Protein AF-A0A7V9BZG3-F1 (afdb_monomer_lite)

Sequence (145 aa):
MSDDLTGLAGELFAQCPQEQHRVLLAVLERAAADQYRRWADEVGDEHRAGILECAAREEKVAEVLEAAAPNATATAAALGERFPDLGARYAALLDGKSLVEQFAIQAAGERAGGELLRSYALADAAELEDANAAFLDRVSHELPS

Radius of gyration: 14.59 Å; chains: 1; bounding box: 36×22×41 Å

Structure (mmCIF, N/CA/C/O backbone):
data_AF-A0A7V9BZG3-F1
#
_entry.id   AF-A0A7V9BZG3-F1
#
loop_
_atom_site.group_PDB
_atom_site.id
_atom_site.type_symbol
_atom_site.label_atom_id
_atom_site.label_alt_id
_atom_site.label_comp_id
_atom_site.label_asym_id
_atom_site.label_entity_id
_atom_site.label_seq_id
_atom_site.pdbx_PDB_ins_code
_atom_site.Cartn_x
_atom_site.Cartn_y
_atom_site.Cartn_z
_atom_site.occupancy
_atom_site.B_iso_or_equiv
_atom_site.auth_seq_id
_atom_site.auth_comp_id
_atom_site.auth_asym_id
_atom_site.auth_atom_id
_atom_site.pdbx_PDB_model_num
ATOM 1 N N . MET A 1 1 ? -15.528 6.836 -9.841 1.00 49.47 1 MET A N 1
ATOM 2 C CA . MET A 1 1 ? -14.457 5.852 -9.643 1.00 49.47 1 MET A CA 1
ATOM 3 C C . MET A 1 1 ? -13.213 6.674 -9.453 1.00 49.47 1 MET A C 1
ATOM 5 O O . MET A 1 1 ? -13.006 7.580 -10.250 1.00 49.47 1 MET A O 1
ATOM 9 N N . SER A 1 2 ? -12.501 6.468 -8.357 1.00 58.44 2 SER A N 1
ATOM 10 C CA . SER A 1 2 ? -11.149 6.993 -8.209 1.00 58.44 2 SER A CA 1
ATOM 11 C C . SER A 1 2 ? -10.239 6.448 -9.317 1.00 58.44 2 SER A C 1
ATOM 13 O O . SER A 1 2 ? -10.372 5.288 -9.704 1.00 58.44 2 SER A O 1
ATOM 15 N N . ASP A 1 3 ? -9.349 7.305 -9.817 1.00 77.75 3 ASP A N 1
ATOM 16 C CA . ASP A 1 3 ? -8.382 6.984 -10.873 1.00 77.75 3 ASP A CA 1
ATOM 17 C C . ASP A 1 3 ? -6.987 6.629 -10.302 1.00 77.75 3 ASP A C 1
ATOM 19 O O . ASP A 1 3 ? -6.034 6.463 -11.064 1.00 77.75 3 ASP A O 1
ATOM 23 N N . ASP A 1 4 ? -6.851 6.531 -8.971 1.00 89.69 4 ASP A N 1
ATOM 24 C CA . ASP A 1 4 ? -5.592 6.280 -8.259 1.00 89.69 4 ASP A CA 1
ATOM 25 C C . ASP A 1 4 ? -5.785 5.530 -6.921 1.00 89.69 4 ASP A C 1
ATOM 27 O O . ASP A 1 4 ? -6.898 5.241 -6.477 1.00 89.69 4 ASP A O 1
ATOM 31 N N . LEU A 1 5 ? -4.681 5.166 -6.263 1.00 92.50 5 LEU A N 1
ATOM 32 C CA . LEU A 1 5 ? -4.718 4.420 -4.998 1.00 92.50 5 LEU A CA 1
ATOM 33 C C . LEU A 1 5 ? -5.300 5.250 -3.845 1.00 92.50 5 LEU A C 1
ATOM 35 O O . LEU A 1 5 ? -6.061 4.736 -3.021 1.00 92.50 5 LEU A O 1
ATOM 39 N N . THR A 1 6 ? -4.986 6.545 -3.809 1.00 93.38 6 THR A N 1
ATOM 40 C CA . THR A 1 6 ? -5.430 7.466 -2.757 1.00 93.38 6 THR A CA 1
ATOM 41 C C . THR A 1 6 ? -6.947 7.611 -2.744 1.00 93.38 6 THR A C 1
ATOM 43 O O . THR A 1 6 ? -7.575 7.552 -1.682 1.00 93.38 6 THR A O 1
ATOM 46 N N . GLY A 1 7 ? -7.576 7.775 -3.908 1.00 93.69 7 GLY A N 1
ATOM 47 C CA . GLY A 1 7 ? -9.025 7.872 -3.974 1.00 93.69 7 GLY A CA 1
ATOM 48 C C . GLY A 1 7 ? -9.717 6.530 -3.710 1.00 93.69 7 GLY A C 1
ATOM 49 O O . GLY A 1 7 ? -10.774 6.543 -3.081 1.00 93.69 7 GLY A O 1
ATOM 50 N N . LEU A 1 8 ? -9.126 5.383 -4.079 1.00 94.81 8 LEU A N 1
ATOM 51 C CA . LEU A 1 8 ? -9.641 4.069 -3.671 1.00 94.81 8 LEU A CA 1
ATOM 52 C C . LEU A 1 8 ? -9.651 3.938 -2.143 1.00 94.81 8 LEU A C 1
ATOM 54 O O . LEU A 1 8 ? -10.682 3.580 -1.568 1.00 94.81 8 LEU A O 1
ATOM 58 N N . ALA A 1 9 ? -8.548 4.281 -1.474 1.00 94.62 9 ALA A N 1
ATOM 59 C CA . ALA A 1 9 ? -8.477 4.284 -0.014 1.00 94.62 9 ALA A CA 1
ATOM 60 C C . ALA A 1 9 ? -9.533 5.222 0.600 1.00 94.62 9 ALA A C 1
ATOM 62 O O . ALA A 1 9 ? -10.266 4.823 1.507 1.00 94.62 9 ALA A O 1
ATOM 63 N N . GLY A 1 10 ? -9.691 6.432 0.051 1.00 95.12 10 GLY A N 1
ATOM 64 C CA . GLY A 1 10 ? -10.720 7.387 0.473 1.00 95.12 10 GLY A CA 1
ATOM 65 C C . GLY A 1 10 ? -12.151 6.852 0.332 1.00 95.12 10 GLY A C 1
ATOM 66 O O . GLY A 1 10 ? -12.953 6.972 1.263 1.00 95.12 10 GLY A O 1
ATOM 67 N N . GLU A 1 11 ? -12.475 6.208 -0.795 1.00 95.25 11 GLU A N 1
ATOM 68 C CA . GLU A 1 11 ? -13.772 5.558 -1.023 1.00 95.25 11 GLU A CA 1
ATOM 69 C C . GLU A 1 11 ? -14.043 4.442 -0.000 1.00 95.25 11 GLU A C 1
ATOM 71 O O . GLU A 1 11 ? -15.1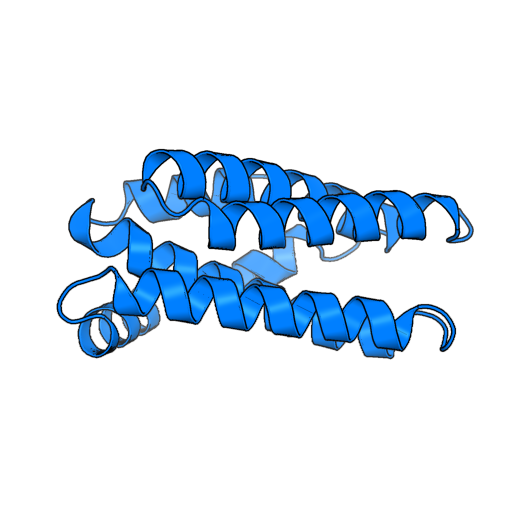77 4.285 0.462 1.00 95.25 11 GLU A O 1
ATOM 76 N N . LEU A 1 12 ? -13.026 3.654 0.357 1.00 95.44 12 LEU A N 1
ATOM 77 C CA . LEU A 1 12 ? -13.149 2.559 1.324 1.00 95.44 12 LEU A CA 1
ATOM 78 C C . LEU A 1 12 ? -13.272 3.081 2.762 1.00 95.44 12 LEU A C 1
ATOM 80 O O . LEU A 1 12 ? -14.132 2.609 3.514 1.00 95.44 12 LEU A O 1
ATOM 84 N N . PHE A 1 13 ? -12.483 4.093 3.137 1.00 96.12 13 PHE A N 1
ATOM 85 C CA . PHE A 1 13 ? -12.575 4.746 4.446 1.00 96.12 13 PHE A CA 1
ATOM 86 C C . PHE A 1 13 ? -13.936 5.397 4.668 1.00 96.12 13 PHE A C 1
ATOM 88 O O . PHE A 1 13 ? -14.491 5.265 5.758 1.00 96.12 13 PHE A O 1
ATOM 95 N N . ALA A 1 14 ? -14.526 6.015 3.641 1.00 96.31 14 ALA A N 1
ATOM 96 C CA . ALA A 1 14 ? -15.871 6.587 3.725 1.00 96.31 14 ALA A CA 1
ATOM 97 C C . ALA A 1 14 ? -16.961 5.536 4.008 1.00 96.31 14 ALA A C 1
ATOM 99 O O . ALA A 1 14 ? -18.042 5.868 4.495 1.00 96.31 14 ALA A O 1
ATOM 100 N N . GLN A 1 15 ? -16.689 4.263 3.715 1.00 95.38 15 GLN A N 1
ATOM 101 C CA . GLN A 1 15 ? -17.620 3.163 3.942 1.00 95.38 15 GLN A CA 1
ATOM 102 C C . GLN A 1 15 ? -17.404 2.479 5.298 1.00 95.38 15 GLN A C 1
ATOM 104 O O . GLN A 1 15 ? -18.282 1.734 5.736 1.00 95.38 15 GLN A O 1
ATOM 109 N N . CYS A 1 16 ? -16.294 2.725 5.997 1.00 93.12 16 CYS A N 1
ATOM 110 C CA . CYS A 1 16 ? -15.951 2.030 7.239 1.00 93.12 16 CYS A CA 1
ATOM 111 C C . CYS A 1 16 ? -15.921 2.971 8.450 1.00 93.12 16 CYS A C 1
ATOM 113 O O . CYS A 1 16 ? -15.489 4.117 8.324 1.00 93.12 16 CYS A O 1
ATOM 115 N N . PRO A 1 17 ? -16.321 2.493 9.644 1.00 94.56 17 PRO A N 1
ATOM 116 C CA . PRO A 1 17 ? -16.051 3.196 10.892 1.00 94.56 17 PRO A CA 1
ATOM 117 C C . PRO A 1 17 ? -14.558 3.508 11.045 1.00 94.56 17 PRO A C 1
ATOM 119 O O . PRO A 1 17 ? -13.708 2.719 10.622 1.00 94.56 17 PRO A O 1
ATOM 122 N N . GLN A 1 18 ? -14.244 4.637 11.679 1.00 94.00 18 GLN A N 1
ATOM 123 C CA . GLN A 1 18 ? -12.869 5.122 11.831 1.00 94.00 18 GLN A CA 1
ATOM 124 C C . GLN A 1 18 ? -11.970 4.116 12.563 1.00 94.00 18 GLN A C 1
ATOM 126 O O . GLN A 1 18 ? -10.784 3.991 12.264 1.00 94.00 18 GLN A O 1
ATOM 131 N N . GLU A 1 19 ? -12.538 3.341 13.483 1.00 93.44 19 GLU A N 1
ATOM 132 C CA . GLU A 1 19 ? -11.838 2.311 14.248 1.00 93.44 19 GLU A CA 1
ATOM 133 C C . GLU A 1 19 ? -11.302 1.178 13.360 1.00 93.44 19 GLU A C 1
ATOM 135 O O . GLU A 1 19 ? -10.370 0.477 13.748 1.00 93.44 19 GLU A O 1
ATOM 140 N N . GLN A 1 20 ? -11.871 1.003 12.162 1.00 96.56 20 GLN A N 1
ATOM 141 C CA . GLN A 1 20 ? -11.447 -0.004 11.191 1.00 96.56 20 GLN A CA 1
ATOM 142 C C . GLN A 1 20 ? -10.401 0.526 10.206 1.00 96.56 20 GLN A C 1
ATOM 144 O O . GLN A 1 20 ? -9.797 -0.277 9.501 1.00 96.56 20 GLN A O 1
ATOM 149 N N . HIS A 1 21 ? -10.157 1.844 10.147 1.00 96.75 21 HIS A N 1
ATOM 150 C CA . HIS A 1 21 ? -9.297 2.453 9.122 1.00 96.75 21 HIS A CA 1
ATOM 151 C C . HIS A 1 21 ? -7.872 1.900 9.140 1.00 96.75 21 HIS A C 1
ATOM 153 O O . HIS A 1 21 ? -7.344 1.590 8.081 1.00 96.75 21 HIS A O 1
ATOM 159 N N . ARG A 1 22 ? -7.281 1.672 10.320 1.00 97.50 22 ARG A N 1
ATOM 160 C CA . ARG A 1 22 ? -5.936 1.070 10.423 1.00 97.50 22 ARG A CA 1
ATOM 161 C C . ARG A 1 22 ? -5.873 -0.334 9.830 1.00 97.50 22 ARG A C 1
ATOM 163 O O . ARG A 1 22 ? -4.943 -0.649 9.103 1.00 97.50 22 ARG A O 1
ATOM 170 N N . VAL A 1 23 ? -6.868 -1.168 10.122 1.00 98.06 23 VAL A N 1
ATOM 171 C CA . VAL A 1 23 ? -6.909 -2.544 9.608 1.00 98.06 23 VAL A CA 1
ATOM 172 C C . VAL A 1 23 ? -7.223 -2.550 8.114 1.00 98.06 23 VAL A C 1
ATOM 174 O O . VAL A 1 23 ? -6.658 -3.343 7.377 1.00 98.06 23 VAL A O 1
ATOM 177 N N . LEU A 1 24 ? -8.083 -1.644 7.647 1.00 97.81 24 LEU A N 1
ATOM 178 C CA . LEU A 1 24 ? -8.343 -1.473 6.220 1.00 97.81 24 LEU A CA 1
ATOM 179 C C . LEU A 1 24 ? -7.085 -1.028 5.467 1.00 97.81 24 LEU A C 1
ATOM 181 O O . LEU A 1 24 ? -6.816 -1.564 4.397 1.00 97.81 24 LEU A O 1
ATOM 185 N N . LEU A 1 25 ? -6.299 -0.113 6.040 1.00 97.81 25 LEU A N 1
ATOM 186 C CA . LEU A 1 25 ? -5.006 0.268 5.483 1.00 97.81 25 LEU A CA 1
ATOM 187 C C . LEU A 1 25 ? -4.052 -0.934 5.442 1.00 97.81 25 LEU A C 1
ATOM 189 O O . LEU A 1 25 ? -3.499 -1.209 4.392 1.00 97.81 25 LEU A O 1
ATOM 193 N N . ALA A 1 26 ? -3.974 -1.747 6.502 1.00 98.19 26 ALA A N 1
ATOM 194 C CA . ALA A 1 26 ? -3.159 -2.968 6.490 1.00 98.19 26 ALA A CA 1
ATOM 195 C C . ALA A 1 26 ? -3.553 -3.958 5.377 1.00 98.19 26 ALA A C 1
ATOM 197 O O . ALA A 1 26 ? -2.697 -4.622 4.796 1.00 98.19 26 ALA A O 1
ATOM 198 N N . VAL A 1 27 ? -4.848 -4.067 5.056 1.00 97.19 27 VAL A N 1
ATOM 199 C CA . VAL A 1 27 ? -5.313 -4.888 3.926 1.00 97.19 27 VAL A CA 1
ATOM 200 C C . VAL A 1 27 ? -4.869 -4.288 2.585 1.00 97.19 27 VAL A C 1
ATOM 202 O O . VAL A 1 27 ? -4.531 -5.044 1.674 1.00 97.19 27 VAL A O 1
ATOM 205 N N . LEU A 1 28 ? -4.853 -2.957 2.458 1.00 97.81 28 LEU A N 1
ATOM 206 C CA . LEU A 1 28 ? -4.323 -2.271 1.276 1.00 97.81 28 LEU A CA 1
ATOM 207 C C . LEU A 1 28 ? -2.811 -2.491 1.128 1.00 97.81 28 LEU A C 1
ATOM 209 O O . LEU A 1 28 ? -2.399 -2.854 0.029 1.00 97.81 28 LEU A O 1
ATOM 213 N N . GLU A 1 29 ? -2.025 -2.415 2.208 1.00 98.44 29 GLU A N 1
ATOM 214 C CA . GLU A 1 29 ? -0.575 -2.688 2.141 1.00 98.44 29 GLU A CA 1
ATOM 215 C C . GLU A 1 29 ? -0.305 -4.137 1.719 1.00 98.44 29 GLU A C 1
ATOM 217 O O . GLU A 1 29 ? 0.551 -4.420 0.889 1.00 98.44 29 GLU A O 1
ATOM 222 N N . ARG A 1 30 ? -1.100 -5.105 2.195 1.00 97.75 30 ARG A N 1
ATOM 223 C CA . ARG A 1 30 ? -0.980 -6.500 1.726 1.00 97.75 30 ARG A CA 1
ATOM 224 C C . ARG A 1 30 ? -1.308 -6.640 0.233 1.00 97.75 30 ARG A C 1
ATOM 226 O O . ARG A 1 30 ? -0.667 -7.429 -0.460 1.00 97.75 30 ARG A O 1
ATOM 233 N N . ALA A 1 31 ? -2.268 -5.869 -0.281 1.00 96.69 31 ALA A N 1
ATOM 234 C CA . ALA A 1 31 ? -2.551 -5.825 -1.716 1.00 96.69 31 ALA A CA 1
ATOM 235 C C . ALA A 1 31 ? -1.404 -5.168 -2.509 1.00 96.69 31 ALA A C 1
ATOM 237 O O . ALA A 1 31 ? -1.061 -5.657 -3.589 1.00 96.69 31 ALA A O 1
ATOM 238 N N . ALA A 1 32 ? -0.775 -4.124 -1.960 1.00 98.19 32 ALA A N 1
ATOM 239 C CA . ALA A 1 32 ? 0.431 -3.513 -2.514 1.00 98.19 32 ALA A CA 1
ATOM 240 C C . ALA A 1 32 ? 1.600 -4.511 -2.541 1.00 98.19 32 ALA A C 1
ATOM 242 O O . ALA A 1 32 ? 2.241 -4.683 -3.577 1.00 98.19 32 ALA A O 1
ATOM 243 N N . ALA A 1 33 ? 1.819 -5.263 -1.458 1.00 98.50 33 ALA A N 1
ATOM 244 C CA . ALA A 1 33 ? 2.840 -6.307 -1.382 1.00 98.50 33 ALA A CA 1
ATOM 245 C C . ALA A 1 33 ? 2.664 -7.364 -2.483 1.00 98.50 33 ALA A C 1
ATOM 247 O O . ALA A 1 33 ? 3.628 -7.756 -3.146 1.00 98.50 33 ALA A O 1
ATOM 248 N N . ASP A 1 34 ? 1.427 -7.812 -2.710 1.00 97.19 34 ASP A N 1
ATOM 249 C CA . ASP A 1 34 ? 1.101 -8.732 -3.799 1.00 97.19 34 ASP A CA 1
ATOM 250 C C . ASP A 1 34 ? 1.365 -8.119 -5.176 1.00 97.19 34 ASP A C 1
ATOM 252 O O . ASP A 1 34 ? 1.846 -8.814 -6.075 1.00 97.19 34 ASP A O 1
ATOM 256 N N . GLN A 1 35 ? 1.104 -6.824 -5.349 1.00 97.81 35 GLN A N 1
ATOM 257 C CA . GLN A 1 35 ? 1.409 -6.127 -6.592 1.00 97.81 35 GLN A CA 1
ATOM 258 C C . GLN A 1 35 ? 2.920 -5.990 -6.827 1.00 97.81 35 GLN A C 1
ATOM 260 O O . GLN A 1 35 ? 3.387 -6.289 -7.926 1.00 97.81 35 GLN A O 1
ATOM 265 N N . TYR A 1 36 ? 3.706 -5.653 -5.801 1.00 98.44 36 TYR A N 1
ATOM 266 C CA . TYR A 1 36 ? 5.168 -5.667 -5.883 1.00 98.44 36 TYR A CA 1
ATOM 267 C C . TYR A 1 36 ? 5.698 -7.051 -6.277 1.00 98.44 36 TYR A C 1
ATOM 269 O O . TYR A 1 36 ? 6.572 -7.156 -7.135 1.00 98.44 36 TYR A O 1
ATOM 277 N N . ARG A 1 37 ? 5.145 -8.137 -5.722 1.00 97.94 37 ARG A N 1
ATOM 278 C CA . ARG A 1 37 ? 5.527 -9.507 -6.116 1.00 97.94 37 ARG A CA 1
ATOM 279 C C . ARG A 1 37 ? 5.245 -9.792 -7.590 1.00 97.94 37 ARG A C 1
ATOM 281 O O . ARG A 1 37 ? 6.058 -10.458 -8.217 1.00 97.94 37 ARG A O 1
ATOM 288 N N . ARG A 1 38 ? 4.145 -9.275 -8.149 1.00 96.25 38 ARG A N 1
ATOM 289 C CA . ARG A 1 38 ? 3.854 -9.394 -9.591 1.00 96.25 38 ARG A CA 1
ATOM 290 C C . ARG A 1 38 ? 4.873 -8.632 -10.425 1.00 96.25 38 ARG A C 1
ATOM 292 O O . ARG A 1 38 ? 5.464 -9.211 -11.328 1.00 96.25 38 ARG A O 1
ATOM 299 N N . TRP A 1 39 ? 5.160 -7.380 -10.070 1.00 97.12 39 TRP A N 1
ATOM 300 C CA . TRP A 1 39 ? 6.185 -6.607 -10.772 1.00 97.12 39 TRP A CA 1
ATOM 301 C C . TRP A 1 39 ? 7.564 -7.249 -10.697 1.00 97.12 39 TRP A C 1
ATOM 303 O O . TRP A 1 39 ? 8.314 -7.151 -11.659 1.00 97.12 39 TRP A O 1
ATOM 313 N N . ALA A 1 40 ? 7.902 -7.947 -9.609 1.00 97.06 40 ALA A N 1
ATOM 314 C CA . ALA A 1 40 ? 9.171 -8.666 -9.490 1.00 97.06 40 ALA A CA 1
ATOM 315 C C . ALA A 1 40 ? 9.365 -9.741 -10.574 1.00 97.06 40 ALA A C 1
ATOM 317 O O . ALA A 1 40 ? 10.503 -10.115 -10.857 1.00 97.06 40 ALA A O 1
ATOM 318 N N . ASP A 1 41 ? 8.278 -10.245 -11.157 1.00 95.06 41 ASP A N 1
ATOM 319 C CA . ASP A 1 41 ? 8.312 -11.215 -12.251 1.00 95.06 41 ASP A CA 1
ATOM 320 C C . ASP A 1 41 ? 8.251 -10.541 -13.641 1.00 95.06 41 ASP A C 1
ATOM 322 O O . ASP A 1 41 ? 8.465 -11.206 -14.655 1.00 95.06 41 ASP A O 1
ATOM 326 N N . GLU A 1 42 ? 7.993 -9.229 -13.698 1.00 93.06 42 GLU A N 1
ATOM 327 C CA . GLU A 1 42 ? 7.913 -8.425 -14.929 1.00 93.06 42 GLU A CA 1
ATOM 328 C C . GLU A 1 42 ? 9.159 -7.557 -15.169 1.00 93.06 42 GLU A C 1
ATOM 330 O O . GLU A 1 42 ? 9.528 -7.306 -16.318 1.00 93.06 42 GLU A O 1
ATOM 335 N N . VAL A 1 43 ? 9.812 -7.083 -14.102 1.00 93.38 43 VAL A N 1
ATOM 336 C CA . VAL A 1 43 ? 11.041 -6.282 -14.197 1.00 93.38 43 VAL A CA 1
ATOM 337 C C . VAL A 1 43 ? 12.265 -7.146 -14.515 1.00 93.38 43 VAL A C 1
ATOM 339 O O . VAL A 1 43 ? 12.286 -8.349 -14.262 1.00 93.38 43 VAL A O 1
ATOM 342 N N . GLY A 1 44 ? 13.327 -6.513 -15.022 1.00 89.81 44 GLY A N 1
ATOM 343 C CA . GLY A 1 44 ? 14.636 -7.154 -15.172 1.00 89.81 44 GLY A CA 1
ATOM 344 C C . GLY A 1 44 ? 15.239 -7.612 -13.835 1.00 89.81 44 GLY A C 1
ATOM 345 O O . GLY A 1 44 ? 14.940 -7.064 -12.765 1.00 89.81 44 GLY A O 1
ATOM 346 N N . ASP A 1 45 ? 16.125 -8.611 -13.900 1.00 92.00 45 ASP A N 1
ATOM 347 C CA . ASP A 1 45 ? 16.798 -9.212 -12.737 1.00 92.00 45 ASP A CA 1
ATOM 348 C C . ASP A 1 45 ? 17.517 -8.169 -11.861 1.00 92.00 45 ASP A C 1
ATOM 350 O O . ASP A 1 45 ? 17.598 -8.323 -10.639 1.00 92.00 45 ASP A O 1
ATOM 354 N N . GLU A 1 46 ? 18.005 -7.083 -12.466 1.00 94.19 46 GLU A N 1
ATOM 355 C CA . GLU A 1 46 ? 18.679 -5.971 -11.795 1.00 94.19 46 GLU A CA 1
ATOM 356 C C . GLU A 1 46 ? 17.790 -5.214 -10.794 1.00 94.19 46 GLU A C 1
ATOM 358 O O . GLU A 1 46 ? 18.301 -4.635 -9.832 1.00 94.19 46 GLU A O 1
AT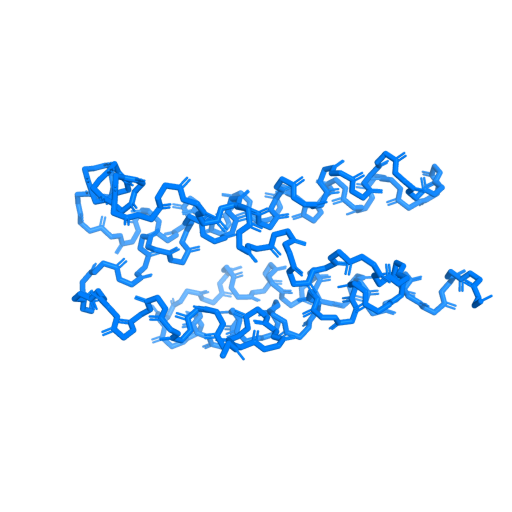OM 363 N N . HIS A 1 47 ? 16.467 -5.234 -10.978 1.00 95.69 47 HIS A N 1
ATOM 364 C CA . HIS A 1 47 ? 15.507 -4.536 -10.115 1.00 95.69 47 HIS A CA 1
ATOM 365 C C . HIS A 1 47 ? 14.683 -5.488 -9.250 1.00 95.69 47 HIS A C 1
ATOM 367 O O . HIS A 1 47 ? 14.169 -5.077 -8.206 1.00 95.69 47 HIS A O 1
ATOM 373 N N . ARG A 1 48 ? 14.609 -6.768 -9.633 1.00 97.44 48 ARG A N 1
ATOM 374 C CA . ARG A 1 48 ? 13.801 -7.799 -8.971 1.00 97.44 48 ARG A CA 1
ATOM 375 C C . ARG A 1 48 ? 13.994 -7.851 -7.456 1.00 97.44 48 ARG A C 1
ATOM 377 O O . ARG A 1 48 ? 13.018 -7.879 -6.711 1.00 97.44 48 ARG A O 1
ATOM 384 N N . ALA A 1 49 ? 15.241 -7.847 -6.985 1.00 98.06 49 ALA A N 1
ATOM 385 C CA . ALA A 1 49 ? 15.534 -7.921 -5.552 1.00 98.06 49 ALA A CA 1
ATOM 386 C C . ALA A 1 49 ? 14.997 -6.705 -4.777 1.00 98.06 49 ALA A C 1
ATOM 388 O O . ALA A 1 49 ? 14.419 -6.873 -3.708 1.00 98.06 49 ALA A O 1
ATOM 389 N N . GLY A 1 50 ? 15.143 -5.498 -5.332 1.00 98.12 50 GLY A N 1
ATOM 390 C CA . GLY A 1 50 ? 14.645 -4.275 -4.700 1.00 98.12 50 GLY A CA 1
ATOM 391 C C . GLY A 1 50 ? 13.118 -4.185 -4.710 1.00 98.12 50 GLY A C 1
ATOM 392 O O . GLY A 1 50 ? 12.526 -3.765 -3.721 1.00 98.12 50 GLY A O 1
ATOM 393 N N . ILE A 1 51 ? 12.469 -4.662 -5.776 1.00 98.44 51 ILE A N 1
ATOM 394 C CA . ILE A 1 51 ? 11.004 -4.766 -5.841 1.00 98.44 51 ILE A CA 1
ATOM 395 C C . ILE A 1 51 ? 10.475 -5.747 -4.778 1.00 98.44 51 ILE A C 1
ATOM 397 O O . ILE A 1 51 ? 9.509 -5.445 -4.082 1.00 98.44 51 ILE A O 1
ATOM 401 N N . LEU A 1 52 ? 11.134 -6.895 -4.586 1.00 98.75 52 LEU A N 1
ATOM 402 C CA . LEU A 1 52 ? 10.774 -7.835 -3.516 1.00 98.75 52 LEU A CA 1
ATOM 403 C C . LEU A 1 52 ? 11.037 -7.272 -2.115 1.00 98.75 52 LEU A C 1
ATOM 405 O O . LEU A 1 52 ? 10.309 -7.601 -1.180 1.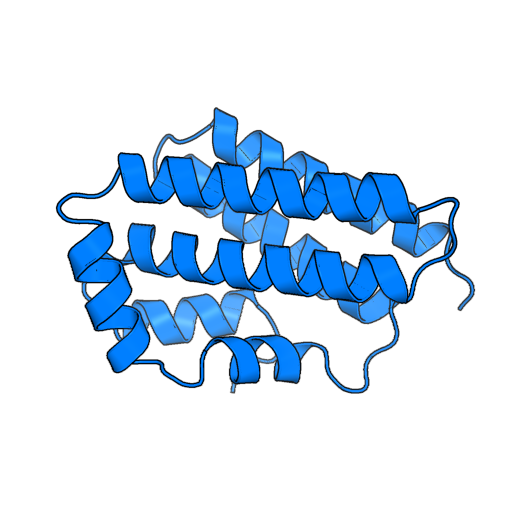00 98.75 52 LEU A O 1
ATOM 409 N N . GLU A 1 53 ? 12.055 -6.426 -1.957 1.00 98.75 53 GLU A N 1
ATOM 410 C CA . GLU A 1 53 ? 12.280 -5.707 -0.705 1.00 98.75 53 GLU A CA 1
ATOM 411 C C . GLU A 1 53 ? 11.141 -4.720 -0.421 1.00 98.75 53 GLU A C 1
ATOM 413 O O . GLU A 1 53 ? 10.690 -4.646 0.719 1.00 98.75 53 GLU A O 1
ATOM 418 N N . CYS A 1 54 ? 10.611 -4.041 -1.445 1.00 98.81 54 CYS A N 1
ATOM 419 C CA . CYS A 1 54 ? 9.431 -3.187 -1.286 1.00 98.81 54 CYS A CA 1
ATOM 420 C C . CYS A 1 54 ? 8.220 -3.994 -0.804 1.00 98.81 54 CYS A C 1
ATOM 422 O O . CYS A 1 54 ? 7.611 -3.626 0.196 1.00 98.81 54 CYS A O 1
ATOM 424 N N . ALA A 1 55 ? 7.963 -5.165 -1.402 1.00 98.81 55 ALA A N 1
ATOM 425 C CA . ALA A 1 55 ? 6.909 -6.070 -0.932 1.00 98.81 55 ALA A CA 1
ATOM 426 C C . ALA A 1 55 ? 7.079 -6.473 0.544 1.00 98.81 55 ALA A C 1
ATOM 428 O O . ALA A 1 55 ? 6.101 -6.640 1.265 1.00 98.81 55 ALA A O 1
ATOM 429 N N . ALA A 1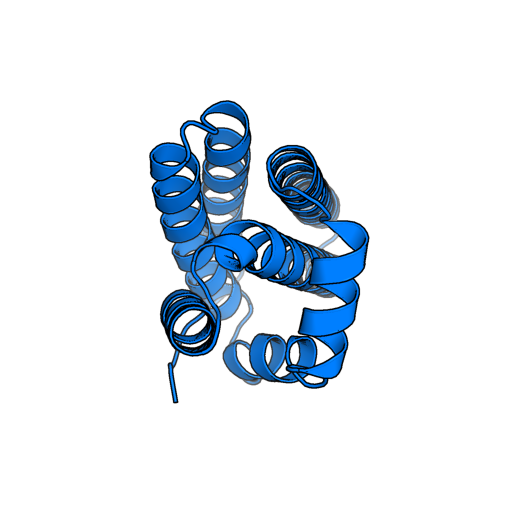 56 ? 8.317 -6.663 1.010 1.00 98.81 56 ALA A N 1
ATOM 430 C CA . ALA A 1 56 ? 8.581 -6.986 2.410 1.00 98.81 56 ALA A CA 1
ATOM 431 C C . ALA A 1 56 ? 8.342 -5.789 3.347 1.00 98.81 56 ALA A C 1
ATOM 433 O O . ALA A 1 56 ? 7.922 -5.987 4.488 1.00 98.81 56 ALA A O 1
ATOM 434 N N . ARG A 1 57 ? 8.596 -4.560 2.879 1.00 98.81 57 ARG A N 1
ATOM 435 C CA . ARG A 1 57 ? 8.283 -3.333 3.622 1.00 98.81 57 ARG A CA 1
ATOM 436 C C . ARG A 1 57 ? 6.773 -3.144 3.771 1.00 98.81 57 ARG A C 1
ATOM 438 O O . ARG A 1 57 ? 6.339 -2.928 4.896 1.00 98.81 57 ARG A O 1
ATOM 445 N N . GLU A 1 58 ? 5.995 -3.377 2.717 1.00 98.81 58 GLU A N 1
ATOM 446 C CA . GLU A 1 58 ? 4.522 -3.355 2.765 1.00 98.81 58 GLU A CA 1
ATOM 447 C C . GLU A 1 58 ? 3.946 -4.309 3.817 1.00 98.81 58 GLU A C 1
ATOM 449 O O . GLU A 1 58 ? 3.153 -3.936 4.682 1.00 98.81 58 GLU A O 1
ATOM 454 N N . GLU A 1 59 ? 4.408 -5.563 3.807 1.00 98.75 59 GLU A N 1
ATOM 455 C CA . GLU A 1 59 ? 4.011 -6.554 4.813 1.00 98.75 59 GLU A CA 1
ATOM 456 C C . GLU A 1 59 ? 4.342 -6.074 6.227 1.00 98.75 59 GLU A C 1
ATOM 458 O O . GLU A 1 59 ? 3.573 -6.288 7.169 1.00 98.75 59 GLU A O 1
ATOM 463 N N . LYS A 1 60 ? 5.477 -5.382 6.385 1.00 98.81 60 LYS A N 1
ATOM 464 C CA . LYS A 1 60 ? 5.876 -4.847 7.678 1.00 98.81 60 LYS A CA 1
ATOM 465 C C . LYS A 1 60 ? 4.986 -3.694 8.131 1.00 98.81 60 LYS A C 1
ATOM 467 O O . LYS A 1 60 ? 4.657 -3.632 9.317 1.00 98.81 60 LYS A O 1
ATOM 472 N N . VAL A 1 61 ? 4.584 -2.809 7.223 1.00 98.75 61 VAL A N 1
ATOM 473 C CA . VAL A 1 61 ? 3.629 -1.733 7.517 1.00 98.75 61 VAL A CA 1
ATOM 474 C C . VAL A 1 61 ? 2.277 -2.328 7.920 1.00 98.75 61 VAL A C 1
ATOM 476 O O . VAL A 1 61 ? 1.736 -1.947 8.964 1.00 98.75 61 VAL A O 1
ATOM 479 N N . ALA A 1 62 ? 1.788 -3.339 7.192 1.00 98.62 62 ALA A N 1
ATOM 480 C CA . ALA A 1 62 ? 0.565 -4.063 7.540 1.00 98.62 62 ALA A CA 1
ATOM 481 C C . ALA A 1 62 ? 0.613 -4.637 8.966 1.00 98.62 62 ALA A C 1
ATOM 483 O O . ALA A 1 62 ? -0.311 -4.423 9.755 1.00 98.62 62 ALA A O 1
ATOM 484 N N . GLU A 1 63 ? 1.710 -5.310 9.333 1.00 98.50 63 GLU A N 1
ATOM 485 C CA . GLU A 1 63 ? 1.911 -5.842 10.688 1.00 98.50 63 GLU A CA 1
ATOM 486 C C . GLU A 1 63 ? 1.850 -4.746 11.764 1.00 98.50 63 GLU A C 1
ATOM 488 O O . GLU A 1 63 ? 1.262 -4.947 12.830 1.00 98.50 63 GLU A O 1
ATOM 493 N N . VAL A 1 64 ? 2.463 -3.584 11.510 1.00 98.50 64 VAL A N 1
ATOM 494 C CA . VAL A 1 64 ? 2.476 -2.455 12.455 1.00 98.50 64 VAL A CA 1
ATOM 495 C C . VAL A 1 64 ? 1.069 -1.884 12.643 1.00 98.50 64 VAL A C 1
ATOM 497 O O . VAL A 1 64 ? 0.650 -1.628 13.776 1.00 98.50 64 VAL A O 1
ATOM 500 N N . LEU A 1 65 ? 0.318 -1.719 11.555 1.00 98.38 65 LEU A N 1
ATOM 501 C CA . LEU A 1 65 ? -1.063 -1.240 11.583 1.00 98.38 65 LEU A CA 1
ATOM 502 C C . LEU A 1 65 ? -1.997 -2.201 12.325 1.00 98.38 65 LEU A C 1
ATOM 504 O O . LEU A 1 65 ? -2.798 -1.762 13.156 1.00 98.38 65 LEU A O 1
ATOM 508 N N . GLU A 1 66 ? -1.869 -3.503 12.064 1.00 97.81 66 GLU A N 1
ATOM 509 C CA . GLU A 1 66 ? -2.625 -4.556 12.745 1.00 97.81 66 GLU A CA 1
ATOM 510 C C . GLU A 1 66 ? -2.295 -4.589 14.244 1.00 97.81 66 GLU A C 1
ATOM 512 O O . GLU A 1 66 ? -3.203 -4.623 15.075 1.00 97.81 66 GLU A O 1
ATOM 517 N N . ALA A 1 67 ? -1.016 -4.494 14.617 1.00 97.44 67 ALA A N 1
ATOM 518 C CA . ALA A 1 67 ? -0.596 -4.442 16.018 1.00 97.44 67 ALA A CA 1
ATOM 519 C C . ALA A 1 67 ? -1.116 -3.192 16.755 1.00 97.44 67 ALA A C 1
ATOM 521 O O . ALA A 1 67 ? -1.362 -3.236 17.963 1.00 97.44 67 ALA A O 1
ATOM 522 N N . ALA A 1 68 ? -1.313 -2.083 16.037 1.00 95.56 68 ALA A N 1
ATOM 523 C CA . ALA A 1 68 ? -1.848 -0.833 16.572 1.00 95.56 68 ALA A CA 1
ATOM 524 C C . ALA A 1 68 ? -3.390 -0.782 16.622 1.00 95.56 68 ALA A C 1
ATOM 526 O O . ALA A 1 68 ? -3.949 0.239 17.049 1.00 95.56 68 ALA A O 1
ATOM 527 N N . ALA A 1 69 ? -4.091 -1.832 16.180 1.00 95.19 69 ALA A N 1
ATOM 528 C CA . ALA A 1 69 ? -5.548 -1.876 16.104 1.00 95.19 69 ALA A CA 1
ATOM 529 C C . ALA A 1 69 ? -6.154 -2.939 17.044 1.00 95.19 69 ALA A C 1
ATOM 531 O O . ALA A 1 69 ? -5.707 -4.088 17.079 1.00 95.19 69 ALA A O 1
ATOM 532 N N . PRO A 1 70 ? -7.221 -2.612 17.797 1.00 93.00 70 PRO A N 1
ATOM 533 C CA . PRO A 1 70 ? -7.927 -3.611 18.588 1.00 93.00 70 PRO A CA 1
ATOM 534 C C . PRO A 1 70 ? -8.643 -4.616 17.676 1.00 93.00 70 PRO A C 1
ATOM 536 O O . PRO A 1 70 ? -9.263 -4.241 16.681 1.00 93.00 70 PRO A O 1
ATOM 539 N N . ASN A 1 71 ? -8.613 -5.898 18.050 1.00 94.00 71 ASN A N 1
ATOM 540 C CA . ASN A 1 71 ? -9.294 -6.985 17.333 1.00 94.00 71 ASN A CA 1
ATOM 541 C C . ASN A 1 71 ? -8.933 -7.083 15.835 1.00 94.00 71 ASN A C 1
ATOM 543 O O . ASN A 1 71 ? -9.781 -7.474 15.031 1.00 94.00 71 ASN A O 1
ATOM 547 N N . ALA A 1 72 ? -7.692 -6.752 15.458 1.00 96.31 72 ALA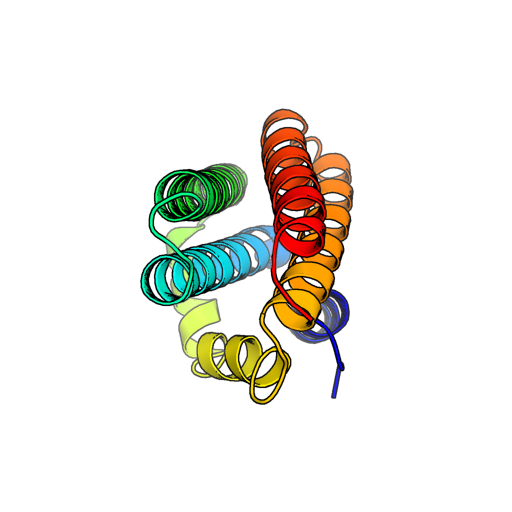 A N 1
ATOM 548 C CA . ALA A 1 72 ? -7.263 -6.652 14.061 1.00 96.31 72 ALA A CA 1
ATOM 549 C C . ALA A 1 72 ? -7.653 -7.864 13.201 1.00 96.31 72 ALA A C 1
ATOM 551 O O . ALA A 1 72 ? -8.247 -7.684 12.145 1.00 96.31 72 ALA A O 1
ATOM 552 N N . THR A 1 73 ? -7.440 -9.093 13.683 1.00 95.62 73 THR A N 1
ATOM 553 C CA . THR A 1 73 ? -7.805 -10.320 12.949 1.00 95.62 73 THR A CA 1
ATOM 554 C C . THR A 1 73 ? -9.298 -10.403 12.619 1.00 95.62 73 THR A C 1
ATOM 556 O O . THR A 1 73 ? -9.666 -10.730 11.494 1.00 95.62 73 THR A O 1
ATOM 559 N N . ALA A 1 74 ? -10.171 -10.100 13.585 1.00 96.56 74 ALA A N 1
ATOM 560 C CA . ALA A 1 74 ? -11.617 -10.153 13.374 1.00 96.56 74 ALA A CA 1
ATOM 561 C C . ALA A 1 74 ? -12.082 -9.025 12.442 1.00 96.56 74 ALA A C 1
ATOM 563 O O . ALA A 1 74 ? -12.928 -9.239 11.576 1.00 96.56 74 ALA A O 1
ATOM 564 N N . THR A 1 75 ? -11.491 -7.837 12.588 1.00 97.38 75 THR A N 1
ATOM 565 C CA . THR A 1 75 ? -11.759 -6.697 11.710 1.00 97.38 75 THR A CA 1
ATOM 566 C C . THR A 1 75 ? -11.309 -6.980 10.276 1.00 97.38 75 THR A C 1
ATOM 568 O O . THR A 1 75 ? -12.066 -6.708 9.352 1.00 97.38 75 THR A O 1
ATOM 571 N N . ALA A 1 76 ? -10.133 -7.580 10.073 1.00 95.50 76 ALA A N 1
ATOM 572 C CA . ALA A 1 76 ? -9.623 -7.942 8.751 1.00 95.50 76 ALA A CA 1
ATOM 573 C C . ALA A 1 76 ? -10.537 -8.962 8.058 1.00 95.50 76 ALA A C 1
ATOM 575 O O . ALA A 1 76 ? -10.877 -8.785 6.891 1.00 95.50 76 ALA A O 1
ATOM 576 N N . ALA A 1 77 ? -11.013 -9.977 8.791 1.00 95.31 77 ALA A N 1
ATOM 577 C CA . ALA A 1 77 ? -11.986 -10.936 8.268 1.00 95.31 77 ALA A CA 1
ATOM 578 C C . ALA A 1 77 ? -13.293 -10.247 7.833 1.00 95.31 77 ALA A C 1
ATOM 580 O O . ALA A 1 77 ? -13.752 -10.448 6.710 1.00 95.31 77 ALA A O 1
ATOM 581 N N . ALA A 1 78 ? -13.849 -9.372 8.678 1.00 95.62 78 ALA A N 1
ATOM 582 C CA . ALA A 1 78 ? -15.068 -8.629 8.357 1.00 95.62 78 ALA A CA 1
ATOM 583 C C . ALA A 1 78 ? -14.888 -7.676 7.160 1.00 95.62 78 ALA A C 1
ATOM 585 O O . ALA A 1 78 ? -15.795 -7.527 6.341 1.00 95.62 78 ALA A O 1
ATOM 586 N N . LEU A 1 79 ? -13.722 -7.036 7.033 1.00 95.50 79 LEU A N 1
ATOM 587 C CA . LEU A 1 79 ? -13.391 -6.189 5.885 1.00 95.50 79 LEU A CA 1
ATOM 588 C C . LEU A 1 79 ? -13.244 -7.011 4.600 1.00 95.50 79 LEU A C 1
ATOM 590 O O . LEU A 1 79 ? -13.723 -6.570 3.559 1.00 95.50 79 LEU A O 1
ATOM 594 N N . GLY A 1 80 ? -12.657 -8.208 4.672 1.00 93.62 80 GLY A N 1
ATOM 595 C CA . GLY A 1 80 ? -12.561 -9.131 3.538 1.00 93.62 80 GLY A CA 1
ATOM 596 C C . GLY A 1 80 ? -13.927 -9.621 3.050 1.00 93.62 80 GLY A C 1
ATOM 597 O O . GLY A 1 80 ? -14.166 -9.678 1.847 1.00 93.62 80 GLY A O 1
ATOM 598 N N . GLU A 1 81 ? -14.859 -9.903 3.964 1.00 94.38 81 GLU A N 1
ATOM 599 C CA . GLU A 1 81 ? -16.251 -10.220 3.606 1.00 94.38 81 GLU A CA 1
ATOM 600 C C . GLU A 1 81 ? -16.978 -9.021 2.988 1.00 94.38 81 GLU A C 1
ATOM 602 O O . GLU A 1 81 ? -17.814 -9.178 2.096 1.00 94.38 81 GLU A O 1
ATOM 607 N N . ARG A 1 82 ? -16.665 -7.812 3.462 1.00 94.81 82 ARG A N 1
ATOM 608 C CA . ARG A 1 82 ? -17.298 -6.575 3.007 1.00 94.81 82 ARG A CA 1
ATOM 609 C C . ARG A 1 82 ? -16.793 -6.098 1.646 1.00 94.81 82 ARG A C 1
ATOM 611 O O . ARG A 1 82 ? -17.584 -5.570 0.867 1.00 94.81 82 ARG A O 1
ATOM 618 N N . PHE A 1 83 ? -15.501 -6.261 1.378 1.00 95.12 83 PHE A N 1
ATOM 619 C CA . PHE A 1 83 ? -14.837 -5.848 0.142 1.00 95.12 83 PHE A CA 1
ATOM 620 C C . PHE A 1 83 ? -14.137 -7.047 -0.515 1.00 95.12 83 PHE A C 1
ATOM 622 O O . PHE A 1 83 ? -12.910 -7.057 -0.643 1.00 95.12 83 PHE A O 1
ATOM 629 N N . PRO A 1 84 ? -14.895 -8.072 -0.945 1.00 94.38 84 PRO A N 1
ATOM 630 C CA . PRO A 1 84 ? -14.318 -9.301 -1.492 1.00 94.38 84 PRO A CA 1
ATOM 631 C C . PRO A 1 84 ? -13.561 -9.071 -2.808 1.00 94.38 84 PRO A C 1
ATOM 633 O O . PRO A 1 84 ? -12.770 -9.909 -3.230 1.00 94.38 84 PRO A O 1
ATOM 636 N N . ASP A 1 85 ? -13.802 -7.937 -3.465 1.00 93.62 85 ASP A N 1
ATOM 637 C CA . ASP A 1 85 ? -13.201 -7.523 -4.726 1.00 93.62 85 ASP A CA 1
ATOM 638 C C . ASP A 1 85 ? -12.059 -6.510 -4.553 1.00 93.62 85 ASP A C 1
ATOM 640 O O . ASP A 1 85 ? -11.558 -5.995 -5.551 1.00 93.62 85 ASP A O 1
ATOM 644 N N . LEU A 1 86 ? -11.614 -6.223 -3.323 1.00 92.50 86 LEU A N 1
ATOM 645 C CA . LEU A 1 86 ? -10.618 -5.180 -3.058 1.00 92.50 86 LEU A CA 1
ATOM 646 C C . LEU A 1 86 ? -9.332 -5.357 -3.876 1.00 92.50 86 LEU A C 1
ATOM 648 O O . LEU A 1 86 ? -8.889 -4.414 -4.527 1.00 92.50 86 LEU A O 1
ATOM 652 N N . GLY A 1 87 ? -8.771 -6.567 -3.909 1.00 90.50 87 GLY A N 1
ATOM 653 C CA . GLY A 1 87 ? -7.571 -6.846 -4.704 1.00 90.50 87 GLY A CA 1
ATOM 654 C C . GLY A 1 87 ? -7.790 -6.669 -6.212 1.00 90.50 87 GLY A C 1
ATOM 655 O O . GLY A 1 87 ? -6.891 -6.218 -6.917 1.00 90.50 87 GLY A O 1
ATOM 656 N N . ALA A 1 88 ? -8.995 -6.966 -6.714 1.00 91.94 88 ALA A N 1
ATOM 657 C CA . ALA A 1 88 ? -9.343 -6.749 -8.118 1.00 91.94 88 ALA A CA 1
ATOM 658 C C . ALA A 1 88 ? -9.515 -5.256 -8.432 1.00 91.94 88 ALA A C 1
ATOM 660 O O . ALA A 1 88 ? -9.036 -4.789 -9.462 1.00 91.94 88 ALA A O 1
ATOM 661 N N . ARG A 1 89 ? -10.145 -4.496 -7.528 1.00 93.88 89 ARG A N 1
ATOM 662 C CA . ARG A 1 89 ? -10.273 -3.035 -7.631 1.00 93.88 89 ARG A CA 1
ATOM 663 C C . ARG A 1 89 ? -8.911 -2.350 -7.611 1.00 93.88 89 ARG A C 1
ATOM 665 O O . ARG A 1 89 ? -8.696 -1.447 -8.406 1.00 93.88 89 ARG A O 1
ATOM 672 N N . TYR A 1 90 ? -8.000 -2.811 -6.755 1.00 94.25 90 TYR A N 1
ATOM 673 C CA . TYR A 1 90 ? -6.618 -2.338 -6.710 1.00 94.25 90 TYR A CA 1
ATOM 674 C C . TYR A 1 90 ? -5.901 -2.591 -8.040 1.00 94.25 90 TYR A C 1
ATOM 676 O O . TYR A 1 90 ? -5.405 -1.660 -8.666 1.00 94.25 90 TYR A O 1
ATOM 684 N N . ALA A 1 91 ? -5.906 -3.840 -8.521 1.00 91.31 91 ALA A N 1
ATOM 685 C CA . ALA A 1 91 ? -5.250 -4.205 -9.777 1.00 91.31 91 ALA A CA 1
ATOM 686 C C . ALA A 1 91 ? -5.822 -3.443 -10.987 1.00 91.31 91 ALA A C 1
ATOM 688 O O . ALA A 1 91 ? -5.073 -3.047 -11.876 1.00 91.31 91 ALA A O 1
ATOM 689 N N . ALA A 1 92 ? -7.132 -3.178 -11.005 1.00 93.62 92 ALA A N 1
ATOM 690 C CA . ALA A 1 92 ? -7.788 -2.434 -12.079 1.00 93.62 92 ALA A CA 1
ATOM 691 C C . ALA A 1 92 ? -7.301 -0.979 -12.212 1.00 93.62 92 ALA A C 1
ATOM 693 O O . ALA A 1 92 ? -7.392 -0.413 -13.298 1.00 93.62 92 ALA A O 1
ATOM 694 N N . LEU A 1 93 ? -6.763 -0.375 -11.145 1.00 94.88 93 LEU A N 1
ATOM 695 C CA . LEU A 1 93 ? -6.162 0.964 -11.212 1.00 94.88 93 LEU A CA 1
ATOM 696 C C . LEU A 1 93 ? -4.839 0.976 -11.984 1.00 94.88 93 LEU A C 1
ATOM 698 O O . LEU A 1 93 ? -4.410 2.027 -12.453 1.00 94.88 93 LEU A O 1
ATOM 702 N N . LEU A 1 94 ? -4.194 -0.182 -12.106 1.00 94.69 94 LEU A N 1
ATOM 703 C CA . LEU A 1 94 ? -2.887 -0.357 -12.734 1.00 94.69 94 LEU A CA 1
ATOM 704 C C . LEU A 1 94 ? -2.994 -1.007 -14.119 1.00 94.69 94 LEU A C 1
ATOM 706 O O . LEU A 1 94 ? -2.087 -0.867 -14.938 1.00 94.69 94 LEU A O 1
ATOM 710 N N . ASP A 1 95 ? -4.106 -1.691 -14.389 1.00 93.25 95 ASP A N 1
ATOM 711 C CA . ASP A 1 95 ? -4.340 -2.410 -15.635 1.00 93.25 95 ASP A CA 1
ATOM 712 C C . ASP A 1 95 ? -4.238 -1.499 -16.872 1.00 93.25 95 ASP A C 1
ATOM 714 O O . ASP A 1 95 ? -4.677 -0.346 -16.884 1.00 93.25 95 ASP A O 1
ATOM 718 N N . GLY A 1 96 ? -3.618 -2.027 -17.928 1.00 92.56 96 GLY A N 1
ATOM 719 C CA . GLY A 1 96 ? -3.387 -1.317 -19.189 1.00 92.56 96 GLY A CA 1
ATOM 720 C C . GLY A 1 96 ? -2.357 -0.178 -19.149 1.00 92.56 96 GLY A C 1
ATOM 721 O O . GLY A 1 96 ? -2.133 0.445 -20.188 1.00 92.56 96 GLY A O 1
ATOM 722 N N . LYS A 1 97 ? -1.723 0.100 -18.003 1.00 94.69 97 LYS A N 1
ATOM 723 C CA . LYS A 1 97 ? -0.682 1.131 -17.861 1.00 94.69 97 LYS A CA 1
ATOM 724 C C . LYS A 1 97 ? 0.715 0.545 -18.053 1.00 94.69 97 LYS A C 1
ATOM 726 O O . LYS A 1 97 ? 0.962 -0.615 -17.720 1.00 94.69 97 LYS A O 1
ATOM 731 N N . SER A 1 98 ? 1.650 1.352 -18.545 1.00 95.12 98 SER A N 1
ATOM 732 C CA . SER A 1 98 ? 3.074 0.989 -18.570 1.00 95.12 98 SER A CA 1
ATOM 733 C C . SER A 1 98 ? 3.629 0.825 -17.150 1.00 95.12 98 SER A C 1
ATOM 735 O O . SER A 1 98 ? 3.110 1.424 -16.209 1.00 95.12 98 SER A O 1
ATOM 737 N N . LEU A 1 99 ? 4.715 0.063 -16.976 1.00 95.31 99 LEU A N 1
ATOM 738 C CA . LEU A 1 99 ? 5.357 -0.094 -15.661 1.00 95.31 99 LEU A CA 1
ATOM 739 C C . LEU A 1 99 ? 5.750 1.251 -15.035 1.00 95.31 99 LEU A C 1
ATOM 741 O O . LEU A 1 99 ? 5.563 1.443 -13.840 1.00 95.31 99 LEU A O 1
ATOM 745 N N . VAL A 1 100 ? 6.218 2.205 -15.844 1.00 95.62 100 VAL A N 1
ATOM 746 C CA . VAL A 1 100 ? 6.554 3.562 -15.384 1.00 95.62 100 VAL A CA 1
ATOM 747 C C . VAL A 1 100 ? 5.326 4.277 -14.811 1.00 95.62 100 VAL A C 1
ATOM 749 O O . VAL A 1 100 ? 5.397 4.865 -13.735 1.00 95.62 100 VAL A O 1
ATOM 752 N N . GLU A 1 101 ? 4.179 4.209 -15.490 1.00 95.75 101 GLU A N 1
ATOM 753 C CA . GLU A 1 101 ? 2.932 4.798 -14.987 1.00 95.75 101 GLU A CA 1
ATOM 754 C C . GLU A 1 101 ? 2.427 4.085 -13.730 1.00 95.75 101 GLU A C 1
ATOM 756 O O . GLU A 1 101 ? 1.975 4.738 -12.791 1.00 95.75 101 GLU A O 1
ATOM 761 N N . GLN A 1 102 ? 2.517 2.754 -13.697 1.00 97.00 102 GLN A N 1
ATOM 762 C CA . GLN A 1 102 ? 2.133 1.960 -12.534 1.00 97.00 102 GLN A CA 1
ATOM 763 C C . GLN A 1 102 ? 2.985 2.317 -11.307 1.00 97.00 102 GLN A C 1
ATOM 765 O O . GLN A 1 102 ? 2.440 2.573 -10.236 1.00 97.00 102 GLN A O 1
ATOM 770 N N . PHE A 1 103 ? 4.306 2.416 -11.470 1.00 97.25 103 PHE A N 1
ATOM 771 C CA . PHE A 1 103 ? 5.228 2.809 -10.404 1.00 97.25 103 PHE A CA 1
ATOM 772 C C . PHE A 1 103 ? 4.997 4.244 -9.938 1.00 97.25 103 PHE A C 1
ATOM 774 O O . PHE A 1 103 ? 5.056 4.504 -8.740 1.00 97.25 103 PHE A O 1
ATOM 781 N N . ALA A 1 104 ? 4.676 5.167 -10.846 1.00 96.25 104 ALA A N 1
ATOM 782 C CA . ALA A 1 104 ? 4.336 6.538 -10.475 1.00 96.25 104 ALA A CA 1
ATOM 783 C C . ALA A 1 104 ? 3.049 6.609 -9.630 1.00 96.25 104 ALA A C 1
ATOM 785 O O . ALA A 1 104 ? 3.002 7.348 -8.643 1.00 96.25 104 ALA A O 1
ATOM 786 N N . ILE A 1 105 ? 2.022 5.828 -9.990 1.00 96.62 105 ILE A N 1
ATOM 787 C CA . ILE A 1 105 ? 0.775 5.716 -9.215 1.00 96.62 105 ILE A CA 1
ATOM 788 C C . ILE A 1 105 ? 1.055 5.116 -7.839 1.00 96.62 105 ILE A C 1
ATOM 790 O O . ILE A 1 105 ? 0.608 5.671 -6.835 1.00 96.62 105 ILE A O 1
ATOM 794 N N . GLN A 1 106 ? 1.824 4.028 -7.789 1.00 98.06 106 GLN A N 1
ATOM 795 C CA . GLN A 1 106 ? 2.206 3.391 -6.535 1.00 98.06 106 GLN A CA 1
ATOM 796 C C . GLN A 1 106 ? 2.981 4.352 -5.645 1.00 98.06 106 GLN A C 1
ATOM 798 O O . GLN A 1 106 ? 2.540 4.611 -4.539 1.00 98.06 106 GLN A O 1
ATOM 803 N N . ALA A 1 107 ? 4.050 4.979 -6.142 1.00 98.25 107 ALA A N 1
ATOM 804 C CA . ALA A 1 107 ? 4.858 5.920 -5.369 1.00 98.25 107 ALA A CA 1
ATOM 805 C C . ALA A 1 107 ? 4.040 7.109 -4.831 1.00 98.25 107 ALA A C 1
ATOM 807 O O . ALA A 1 107 ? 4.340 7.645 -3.765 1.00 98.25 107 ALA A O 1
ATOM 808 N N . ALA A 1 108 ? 3.008 7.557 -5.555 1.00 97.44 108 ALA A N 1
ATOM 809 C CA . ALA A 1 108 ? 2.065 8.546 -5.036 1.00 97.44 108 ALA A CA 1
ATOM 810 C C . ALA A 1 108 ? 1.197 7.984 -3.895 1.00 97.44 108 ALA A C 1
ATOM 812 O O . ALA A 1 10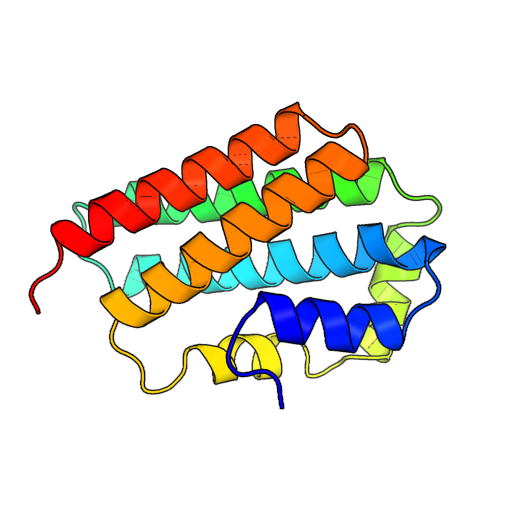8 ? 0.985 8.691 -2.909 1.00 97.44 108 ALA A O 1
ATOM 813 N N . GLY A 1 109 ? 0.749 6.732 -4.017 1.00 97.94 109 GLY A N 1
ATOM 814 C CA . GLY A 1 109 ? 0.091 5.974 -2.952 1.00 97.94 109 GLY A CA 1
ATOM 815 C C . GLY A 1 109 ? 0.965 5.845 -1.705 1.00 97.94 109 GLY A C 1
ATOM 816 O O . GLY A 1 109 ? 0.525 6.268 -0.643 1.00 97.94 109 GLY A O 1
ATOM 817 N N . GLU A 1 110 ? 2.214 5.398 -1.856 1.00 98.50 110 GLU A N 1
ATOM 818 C CA . GLU A 1 110 ? 3.198 5.261 -0.769 1.00 98.50 110 GLU A CA 1
ATOM 819 C C . GLU A 1 110 ? 3.369 6.579 0.006 1.00 98.50 110 GLU A C 1
ATOM 821 O O . GLU A 1 110 ? 3.283 6.656 1.228 1.00 98.50 110 GLU A O 1
ATOM 826 N N . ARG A 1 111 ? 3.536 7.700 -0.710 1.00 98.50 111 ARG A N 1
ATOM 827 C CA . ARG A 1 111 ? 3.658 9.021 -0.069 1.00 98.50 111 ARG A CA 1
ATOM 828 C C . ARG A 1 111 ? 2.420 9.377 0.756 1.00 98.50 111 ARG A C 1
ATOM 830 O O . ARG A 1 111 ? 2.554 9.886 1.871 1.00 98.50 111 ARG A O 1
ATOM 837 N N . ALA A 1 112 ? 1.227 9.108 0.227 1.00 98.00 112 ALA A N 1
ATOM 838 C CA . ALA A 1 112 ? -0.024 9.346 0.940 1.00 98.00 112 ALA A CA 1
ATOM 839 C C . ALA A 1 112 ? -0.195 8.397 2.145 1.00 98.00 112 ALA A C 1
ATOM 841 O O . ALA A 1 112 ? -0.624 8.841 3.215 1.00 98.00 112 ALA A O 1
ATOM 842 N N . GLY A 1 113 ? 0.188 7.124 2.002 1.00 97.88 113 GLY A N 1
ATOM 843 C CA . GLY A 1 113 ? 0.250 6.131 3.078 1.00 97.88 113 GLY A CA 1
ATOM 844 C C . GLY A 1 113 ? 1.180 6.585 4.201 1.00 97.88 113 GLY A C 1
ATOM 845 O O . GLY A 1 113 ? 0.767 6.684 5.359 1.00 97.88 113 GLY A O 1
ATOM 846 N N . GLY A 1 114 ? 2.388 7.029 3.853 1.00 98.31 114 GLY A N 1
ATOM 847 C CA . GLY A 1 114 ? 3.358 7.601 4.783 1.00 98.31 114 GLY A CA 1
ATOM 848 C C . GLY A 1 114 ? 2.831 8.827 5.538 1.00 98.31 114 GLY A C 1
ATOM 849 O O . GLY A 1 114 ? 3.039 8.962 6.747 1.00 98.31 114 GLY A O 1
ATOM 850 N N . GLU A 1 115 ? 2.130 9.754 4.879 1.00 98.19 115 GLU A N 1
ATOM 851 C CA . GLU A 1 115 ? 1.478 10.891 5.554 1.00 98.19 115 GLU A CA 1
ATOM 852 C C . GLU A 1 115 ? 0.413 10.430 6.562 1.00 98.19 115 GLU A C 1
ATOM 854 O O . GLU A 1 115 ? 0.370 10.914 7.702 1.00 98.19 115 GLU A O 1
ATOM 859 N N . LEU A 1 116 ? -0.406 9.449 6.180 1.00 97.50 116 LEU A N 1
ATOM 860 C CA . LEU A 1 116 ? -1.432 8.873 7.044 1.00 97.50 116 LEU A CA 1
ATOM 861 C C . LEU A 1 116 ? -0.823 8.139 8.249 1.00 97.50 116 LEU A C 1
ATOM 863 O O . LEU A 1 116 ? -1.271 8.350 9.380 1.00 97.50 116 LEU A O 1
ATOM 867 N N . LEU A 1 117 ? 0.239 7.356 8.057 1.00 98.38 117 LEU A N 1
ATOM 868 C CA . LEU A 1 117 ? 0.970 6.681 9.135 1.00 98.38 117 LEU A CA 1
ATOM 869 C C . LEU A 1 117 ? 1.557 7.678 10.140 1.00 98.38 117 LEU A C 1
ATOM 871 O O . LEU A 1 117 ? 1.433 7.479 11.354 1.00 98.38 117 LEU A O 1
ATOM 875 N N . ARG A 1 118 ? 2.106 8.806 9.670 1.00 98.25 118 ARG A N 1
ATOM 876 C CA . ARG A 1 118 ? 2.554 9.896 10.557 1.00 98.25 118 ARG A CA 1
ATOM 877 C C . ARG A 1 118 ? 1.397 10.481 11.364 1.00 98.25 118 ARG A C 1
ATOM 879 O O . ARG A 1 118 ? 1.570 10.739 12.555 1.00 98.25 118 ARG A O 1
ATOM 886 N N . SER A 1 119 ? 0.205 10.620 10.777 1.00 96.75 119 SER A N 1
ATOM 887 C CA . SER A 1 119 ? -0.994 11.050 11.519 1.00 96.75 119 SER A CA 1
ATOM 888 C C . SER A 1 119 ? -1.403 10.068 12.629 1.00 96.75 119 SER A C 1
ATOM 890 O O . SER A 1 119 ? -1.958 10.476 13.650 1.00 96.75 119 SER A O 1
ATOM 892 N N . TYR A 1 120 ? -1.072 8.781 12.476 1.00 96.25 120 TYR A N 1
ATOM 893 C CA . TYR A 1 120 ? -1.257 7.751 13.500 1.00 96.25 120 TYR A CA 1
ATOM 894 C C . TYR A 1 120 ? -0.098 7.647 14.498 1.00 96.25 120 TYR A C 1
ATOM 896 O O . TYR A 1 120 ? -0.156 6.792 15.383 1.00 96.25 120 TYR A O 1
ATOM 904 N N . ALA A 1 121 ? 0.908 8.522 14.394 1.00 97.38 121 ALA A N 1
ATOM 905 C CA . ALA A 1 121 ? 2.153 8.481 15.158 1.00 97.38 121 ALA A CA 1
ATOM 906 C C . ALA A 1 121 ? 2.965 7.182 14.952 1.00 97.38 121 ALA A C 1
ATOM 908 O O . ALA A 1 121 ? 3.650 6.721 15.863 1.00 97.38 121 ALA A O 1
ATOM 909 N N . LEU A 1 122 ? 2.906 6.608 13.745 1.00 96.81 122 LEU A N 1
ATOM 910 C CA . LEU A 1 122 ? 3.651 5.416 13.327 1.00 96.81 122 LEU A CA 1
ATOM 911 C C . LEU A 1 122 ? 4.834 5.813 12.427 1.00 96.81 122 LEU A C 1
ATOM 913 O O . LEU A 1 122 ? 4.883 5.453 11.255 1.00 96.81 122 LEU A O 1
ATOM 917 N N . ALA A 1 123 ? 5.765 6.605 12.969 1.00 96.69 123 ALA A N 1
ATOM 918 C CA . ALA A 1 123 ? 6.867 7.189 12.196 1.00 96.69 123 ALA A CA 1
ATOM 919 C C . ALA A 1 123 ? 7.757 6.131 11.521 1.00 96.69 123 ALA A C 1
ATOM 921 O O . ALA A 1 123 ? 8.029 6.255 10.334 1.00 96.69 123 ALA A O 1
ATOM 922 N N . ASP A 1 124 ? 8.120 5.062 12.236 1.00 97.06 124 ASP A N 1
ATOM 923 C CA . ASP A 1 124 ? 8.966 3.992 11.689 1.00 97.06 124 ASP A CA 1
ATOM 924 C C . ASP A 1 124 ? 8.323 3.305 10.475 1.00 97.06 124 ASP A C 1
ATOM 926 O O . ASP A 1 124 ? 9.014 2.943 9.532 1.00 97.06 124 ASP A O 1
ATOM 930 N N . ALA A 1 125 ? 6.994 3.139 10.476 1.00 98.06 125 ALA A N 1
ATOM 931 C CA . ALA A 1 125 ? 6.273 2.585 9.331 1.00 98.06 125 ALA A CA 1
ATOM 932 C C . ALA A 1 125 ? 6.200 3.593 8.174 1.00 98.06 125 ALA A C 1
ATOM 934 O O . ALA A 1 125 ? 6.367 3.211 7.024 1.00 98.06 125 ALA A O 1
ATOM 935 N N . ALA A 1 126 ? 6.029 4.885 8.470 1.00 98.44 126 ALA A N 1
ATOM 936 C CA . ALA A 1 126 ? 6.052 5.925 7.444 1.00 98.44 126 ALA A CA 1
ATOM 937 C C . ALA A 1 126 ? 7.407 6.026 6.719 1.00 98.44 126 ALA A C 1
ATOM 939 O O . ALA A 1 126 ? 7.438 6.342 5.535 1.00 98.44 126 ALA A O 1
ATOM 940 N N . GLU A 1 127 ? 8.522 5.739 7.397 1.00 98.62 127 GLU A N 1
ATOM 941 C CA . GLU A 1 127 ? 9.843 5.684 6.751 1.00 98.62 127 GLU A CA 1
ATOM 942 C C . GLU A 1 127 ? 9.965 4.518 5.753 1.00 98.62 127 GLU A C 1
ATOM 944 O O . GLU A 1 127 ? 10.731 4.608 4.791 1.00 98.62 127 GLU A O 1
ATOM 949 N N . LEU A 1 128 ? 9.209 3.431 5.951 1.00 98.75 128 LEU A N 1
ATOM 950 C CA . LEU A 1 128 ? 9.172 2.303 5.017 1.00 98.75 128 LEU A CA 1
ATOM 951 C C . LEU A 1 128 ? 8.459 2.681 3.713 1.00 98.75 128 LEU A C 1
ATOM 953 O O . LEU A 1 128 ? 9.002 2.412 2.641 1.00 98.75 128 LEU A O 1
ATOM 957 N N . GLU A 1 129 ? 7.321 3.368 3.814 1.00 98.56 129 GLU A N 1
ATOM 958 C CA . GLU A 1 129 ? 6.595 3.943 2.669 1.00 98.56 129 GLU A CA 1
ATOM 959 C C . GLU A 1 129 ? 7.471 4.944 1.900 1.00 98.56 129 GLU A C 1
ATOM 961 O O . GLU A 1 129 ? 7.602 4.884 0.678 1.00 98.56 129 GLU A O 1
ATOM 966 N N . ASP A 1 130 ? 8.157 5.850 2.614 1.00 98.62 130 ASP A N 1
ATOM 967 C CA . ASP A 1 130 ? 9.069 6.816 1.988 1.00 98.62 130 ASP A CA 1
ATOM 968 C C . ASP A 1 130 ? 10.178 6.099 1.193 1.00 98.62 130 ASP A C 1
ATOM 970 O O . ASP A 1 130 ? 10.552 6.529 0.095 1.00 98.62 130 ASP A O 1
ATOM 974 N N . ALA A 1 131 ? 10.710 4.998 1.736 1.00 98.69 131 ALA A N 1
ATOM 975 C CA . ALA A 1 131 ? 11.737 4.197 1.079 1.00 98.69 131 ALA A CA 1
ATOM 976 C C . ALA A 1 131 ? 11.209 3.494 -0.181 1.00 98.69 131 ALA A C 1
ATOM 978 O O . ALA A 1 131 ? 11.922 3.437 -1.190 1.00 98.69 131 ALA A O 1
ATOM 979 N N . ASN A 1 132 ? 9.974 2.993 -0.148 1.00 98.69 132 ASN A N 1
ATOM 980 C CA . ASN A 1 132 ? 9.309 2.382 -1.297 1.00 98.69 132 ASN A CA 1
ATOM 981 C C . ASN A 1 132 ? 9.019 3.411 -2.395 1.00 98.69 132 ASN A C 1
ATOM 983 O O . ASN A 1 132 ? 9.386 3.186 -3.554 1.00 98.69 132 ASN A O 1
ATOM 987 N N . ALA A 1 133 ? 8.485 4.580 -2.033 1.00 98.50 133 ALA A N 1
ATOM 988 C CA . ALA A 1 133 ? 8.263 5.688 -2.959 1.00 98.50 133 ALA A CA 1
ATOM 989 C C . ALA A 1 133 ? 9.564 6.115 -3.658 1.00 98.50 133 ALA A C 1
ATOM 991 O O . ALA A 1 133 ? 9.624 6.196 -4.886 1.00 98.50 133 ALA A O 1
ATOM 992 N N . ALA A 1 134 ? 10.632 6.336 -2.883 1.00 98.50 134 ALA A N 1
ATOM 993 C CA . ALA A 1 134 ? 11.928 6.747 -3.415 1.00 98.50 134 ALA A CA 1
ATOM 994 C C . ALA A 1 134 ? 12.559 5.673 -4.316 1.00 98.50 134 ALA A C 1
ATOM 996 O O . ALA A 1 134 ? 13.198 5.993 -5.324 1.00 98.50 134 ALA A O 1
ATOM 997 N N . PHE A 1 135 ? 12.386 4.395 -3.969 1.00 98.44 135 PHE A N 1
ATOM 998 C CA . PHE A 1 135 ? 12.849 3.288 -4.797 1.00 98.44 135 PHE A CA 1
ATOM 999 C C . PHE A 1 135 ? 12.124 3.258 -6.148 1.00 98.44 135 PHE A C 1
ATOM 1001 O O . PHE A 1 135 ? 12.786 3.190 -7.185 1.00 98.44 135 PHE A O 1
ATOM 1008 N N . LEU A 1 136 ? 10.794 3.350 -6.144 1.00 97.94 136 LEU A N 1
ATOM 1009 C CA . LEU A 1 136 ? 9.978 3.340 -7.356 1.00 97.94 136 LEU A CA 1
ATOM 1010 C C . LEU A 1 136 ? 10.250 4.537 -8.262 1.00 97.94 136 LEU A C 1
ATOM 1012 O O . LEU A 1 136 ? 10.390 4.360 -9.475 1.00 97.94 136 LEU A O 1
ATOM 1016 N N . ASP A 1 137 ? 10.388 5.734 -7.686 1.00 97.31 137 ASP A N 1
ATOM 1017 C CA . ASP A 1 137 ? 10.766 6.926 -8.441 1.00 97.31 137 ASP A CA 1
ATOM 1018 C C . ASP A 1 137 ? 12.099 6.684 -9.157 1.00 97.31 137 ASP A C 1
ATOM 1020 O O . ASP A 1 137 ? 12.204 6.917 -10.357 1.00 97.31 137 ASP A O 1
ATOM 1024 N N . ARG A 1 138 ? 13.112 6.143 -8.467 1.00 96.94 138 ARG A N 1
ATOM 1025 C CA . ARG A 1 138 ? 14.413 5.847 -9.081 1.00 96.94 138 ARG A CA 1
ATOM 1026 C C . ARG A 1 138 ? 14.306 4.822 -10.213 1.00 96.94 138 ARG A C 1
ATOM 1028 O O . ARG A 1 138 ? 14.795 5.097 -11.305 1.00 96.94 138 ARG A O 1
ATOM 1035 N N . VAL A 1 139 ? 13.656 3.680 -9.978 1.00 94.69 139 VAL A N 1
ATOM 1036 C CA . VAL A 1 139 ? 13.532 2.614 -10.993 1.00 94.69 139 VAL A CA 1
ATOM 1037 C C . VAL A 1 139 ? 12.755 3.102 -12.219 1.00 94.69 139 VAL A C 1
ATOM 1039 O O . VAL A 1 139 ? 13.114 2.773 -13.345 1.00 94.69 139 VAL A O 1
ATOM 1042 N N . SER A 1 140 ? 11.754 3.964 -12.036 1.00 93.31 140 SER A N 1
ATOM 1043 C CA . SER A 1 140 ? 10.981 4.539 -13.147 1.00 93.31 140 SER A CA 1
ATOM 1044 C C . SER A 1 140 ? 11.833 5.350 -14.132 1.00 93.31 140 SER A C 1
ATOM 1046 O O . SER A 1 140 ? 11.501 5.408 -15.311 1.00 93.31 140 SER A O 1
ATOM 1048 N N . HIS A 1 141 ? 12.940 5.952 -13.680 1.00 91.12 141 HIS A N 1
ATOM 1049 C CA . HIS A 1 141 ? 13.885 6.663 -14.555 1.00 91.12 141 HIS A CA 1
ATOM 1050 C C . HIS A 1 141 ? 14.875 5.725 -15.263 1.00 91.12 141 HIS A C 1
ATOM 1052 O O . HIS A 1 141 ? 15.528 6.135 -16.223 1.00 91.12 141 HIS A O 1
ATOM 1058 N N . GLU A 1 142 ? 15.026 4.497 -14.764 1.00 90.94 142 GLU A N 1
ATOM 1059 C CA . GLU A 1 142 ? 15.941 3.478 -15.287 1.00 90.94 142 GLU A CA 1
ATOM 1060 C C . GLU A 1 142 ? 15.245 2.587 -16.338 1.00 90.94 142 GLU A C 1
ATOM 1062 O O . GLU A 1 142 ? 15.911 2.033 -17.214 1.00 90.94 142 GLU A O 1
ATOM 1067 N N . LEU A 1 143 ? 13.908 2.499 -16.301 1.00 86.31 143 LEU A N 1
ATOM 1068 C CA . LEU A 1 143 ? 13.116 1.754 -17.277 1.00 86.31 143 LEU A CA 1
ATOM 1069 C C . LEU A 1 143 ? 13.047 2.462 -18.647 1.00 86.31 143 LEU A C 1
ATOM 1071 O O . LEU A 1 143 ? 12.913 3.686 -18.719 1.00 86.31 143 LEU A O 1
ATOM 1075 N N . PRO A 1 144 ? 13.102 1.705 -19.760 1.00 73.19 144 PRO A N 1
ATOM 1076 C CA . PRO A 1 144 ? 12.895 2.259 -21.093 1.00 73.19 144 PRO A CA 1
ATOM 1077 C C . PRO A 1 144 ? 11.447 2.751 -21.263 1.00 73.19 144 PRO A C 1
ATOM 1079 O O . PRO A 1 144 ? 10.511 2.120 -20.771 1.00 73.19 144 PRO A O 1
ATOM 1082 N N . SER A 1 145 ? 11.288 3.881 -21.963 1.00 61.69 145 SER A N 1
ATOM 1083 C CA . SER A 1 145 ? 9.985 4.491 -22.293 1.00 61.69 145 SER A CA 1
ATOM 1084 C C . SER A 1 145 ? 9.287 3.830 -23.477 1.00 61.69 145 SER A C 1
ATOM 1086 O O . SER A 1 145 ? 9.989 3.265 -24.350 1.00 61.69 145 SER A O 1
#

pLDDT: mean 95.08, std 6.58, range [49.47, 98.81]

Secondary structure (DSSP, 8-state):
--SSHHHHHHHHHTTS-GGGHHHHHHHHHHHHHHHHHHHHHHS-HHHHHHHHHHHHHHHHHHHHHHHTSTTHHHHHHHHHHH-TTHHHHHHHTTTT--HHHHHHHHHHHHHHHHHHHHHTT-HHHHHHHHHHHHHHHHHHHHS--

Foldseek 3Di:
DDLFPVVLLVVLCVVDDPLLSLLVQLVVLQLVLVVLQVVLVVDDPVCNVVSNVLSVLSNVSSVVSLVVHPPSVVSNVVSCVVCVCSSVVNVVSCPPDDLLVNLQRQLVVLQVSLVVCVVVVNNVSSVSSPSSSVSSVVVSVVDDD